Protein AF-A0A8B6CI82-F1 (afdb_monomer_lite)

pLDDT: mean 70.1, std 11.4, range [40.22, 85.06]

Structure (mmCIF, N/CA/C/O backbone):
data_AF-A0A8B6CI82-F1
#
_entry.id   AF-A0A8B6CI82-F1
#
loop_
_atom_site.group_PDB
_atom_site.id
_atom_site.type_symbol
_atom_site.label_atom_id
_atom_site.label_alt_id
_atom_site.label_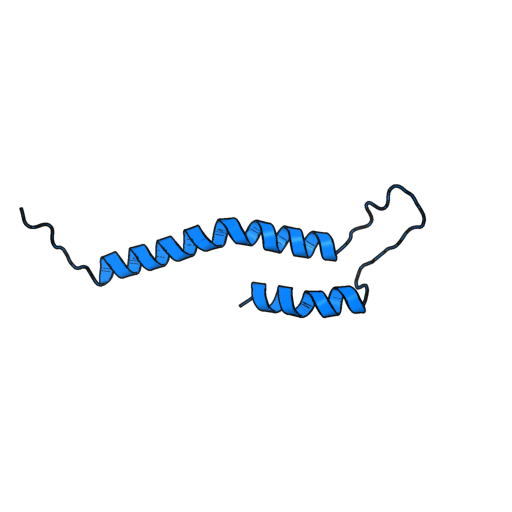comp_id
_atom_site.label_asym_id
_atom_site.label_entity_id
_atom_site.label_seq_id
_atom_site.pdbx_PDB_ins_code
_atom_site.Cartn_x
_atom_site.Cartn_y
_atom_site.Cartn_z
_atom_site.occupancy
_atom_site.B_iso_or_equiv
_atom_site.auth_seq_id
_atom_site.auth_comp_id
_atom_site.auth_asym_id
_atom_site.auth_atom_id
_atom_site.pdbx_PDB_model_num
ATOM 1 N N . GLY A 1 1 ? -4.982 -12.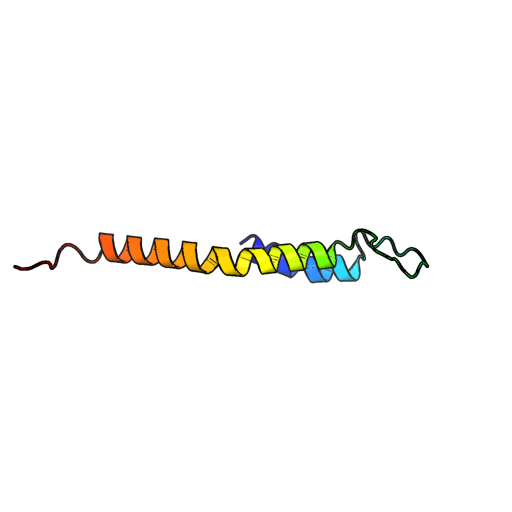589 2.856 1.00 61.47 1 GLY A N 1
ATOM 2 C CA . GLY A 1 1 ? -3.732 -11.807 2.930 1.00 61.47 1 GLY A CA 1
ATOM 3 C C . GLY A 1 1 ? -3.216 -11.506 1.543 1.00 61.47 1 GLY A C 1
ATOM 4 O O . GLY A 1 1 ? -2.046 -11.719 1.281 1.00 61.47 1 GLY A O 1
ATOM 5 N N . GLU A 1 2 ? -4.088 -11.019 0.661 1.00 69.25 2 GLU A N 1
ATOM 6 C CA . GLU A 1 2 ? -3.788 -10.861 -0.767 1.00 69.25 2 GLU A CA 1
ATOM 7 C C . GLU A 1 2 ? -2.829 -9.690 -1.007 1.00 69.25 2 GLU A C 1
ATOM 9 O O . GLU A 1 2 ? -1.909 -9.809 -1.804 1.00 69.25 2 GLU A O 1
ATOM 14 N N . LEU A 1 3 ? -2.944 -8.611 -0.220 1.00 73.88 3 LEU A N 1
ATOM 15 C CA . LEU A 1 3 ? -2.008 -7.482 -0.257 1.00 73.88 3 LEU A CA 1
ATOM 16 C C . LEU A 1 3 ? -0.570 -7.893 0.098 1.00 73.88 3 LEU A C 1
ATOM 18 O O . LEU A 1 3 ? 0.377 -7.410 -0.515 1.00 73.88 3 LEU A O 1
ATOM 22 N N . LEU A 1 4 ? -0.406 -8.799 1.069 1.00 77.25 4 LEU A N 1
ATOM 23 C CA . LEU A 1 4 ? 0.907 -9.298 1.488 1.00 77.25 4 LEU A CA 1
ATOM 24 C C . LEU A 1 4 ? 1.521 -10.201 0.412 1.00 77.25 4 LEU A C 1
ATOM 26 O O . LEU A 1 4 ? 2.716 -10.114 0.146 1.00 77.25 4 LEU A O 1
ATOM 30 N N . SER A 1 5 ? 0.693 -11.025 -0.236 1.00 78.62 5 SER A N 1
ATOM 31 C CA . SER A 1 5 ? 1.101 -11.825 -1.392 1.00 78.62 5 SER A CA 1
ATOM 32 C C . SER A 1 5 ? 1.514 -10.940 -2.574 1.00 78.62 5 SER A C 1
ATOM 34 O O . SER A 1 5 ? 2.548 -11.202 -3.180 1.00 78.62 5 SER A O 1
ATOM 36 N N . ILE A 1 6 ? 0.782 -9.851 -2.849 1.00 75.94 6 ILE A N 1
ATOM 37 C CA . ILE A 1 6 ? 1.142 -8.862 -3.881 1.00 75.94 6 ILE A CA 1
ATOM 38 C C . ILE A 1 6 ? 2.464 -8.165 -3.523 1.00 75.94 6 ILE A C 1
ATOM 40 O O . ILE A 1 6 ? 3.353 -8.080 -4.367 1.00 75.94 6 ILE A O 1
ATOM 44 N N . TYR A 1 7 ? 2.640 -7.739 -2.267 1.00 77.94 7 TYR A N 1
ATOM 45 C CA . TYR A 1 7 ? 3.880 -7.118 -1.789 1.00 77.94 7 TYR A CA 1
ATOM 46 C C . TYR A 1 7 ? 5.092 -8.051 -1.918 1.00 77.94 7 TYR A C 1
ATOM 48 O O . TYR A 1 7 ? 6.138 -7.641 -2.412 1.00 77.94 7 TYR A O 1
ATOM 56 N N . GLY A 1 8 ? 4.944 -9.319 -1.522 1.00 80.00 8 GLY A N 1
ATOM 57 C CA . GLY A 1 8 ? 5.995 -10.329 -1.664 1.00 80.00 8 GLY A CA 1
ATOM 58 C C . GLY A 1 8 ? 6.343 -10.605 -3.126 1.00 80.00 8 GLY A C 1
ATOM 59 O O . GLY A 1 8 ? 7.518 -10.693 -3.472 1.00 80.00 8 GLY A O 1
ATOM 60 N N . SER A 1 9 ? 5.332 -10.647 -3.998 1.00 77.38 9 SER A N 1
ATOM 61 C CA . SER A 1 9 ? 5.531 -10.834 -5.438 1.00 77.38 9 SER A CA 1
ATOM 62 C C . SER A 1 9 ? 6.200 -9.640 -6.127 1.00 77.38 9 SER A C 1
ATOM 64 O O . SER A 1 9 ? 6.750 -9.804 -7.210 1.00 77.38 9 SER A O 1
ATOM 66 N N . LEU A 1 10 ? 6.207 -8.450 -5.508 1.00 73.81 10 LEU A N 1
ATOM 67 C CA . LEU A 1 10 ? 6.774 -7.238 -6.104 1.00 73.81 10 LEU A CA 1
ATOM 68 C C . LEU A 1 10 ? 8.284 -7.370 -6.351 1.00 73.81 10 LEU A C 1
ATOM 70 O O . LEU A 1 10 ? 8.752 -6.968 -7.412 1.00 73.81 10 LEU A O 1
ATOM 74 N N . ASN A 1 11 ? 9.029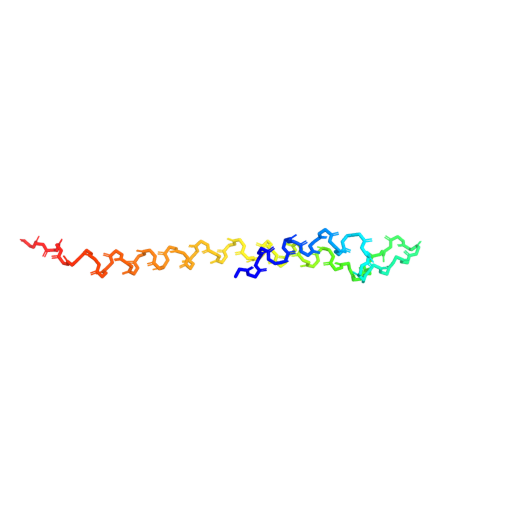 -7.985 -5.423 1.00 69.56 11 ASN A N 1
ATOM 75 C CA . ASN A 1 11 ? 10.461 -8.256 -5.615 1.00 69.56 11 ASN A CA 1
ATOM 76 C C . ASN A 1 11 ? 10.693 -9.182 -6.813 1.00 69.56 11 ASN A C 1
ATOM 78 O O . ASN A 1 11 ? 11.528 -8.905 -7.667 1.00 69.56 11 ASN A O 1
ATOM 82 N N . GLU A 1 12 ? 9.889 -10.236 -6.924 1.00 69.69 12 GLU A N 1
ATOM 83 C CA . GLU A 1 12 ? 10.023 -11.220 -7.995 1.00 69.69 12 GLU A CA 1
ATOM 84 C C . GLU A 1 12 ? 9.606 -10.657 -9.367 1.00 69.69 12 GLU A C 1
ATOM 86 O O . GLU A 1 12 ? 10.206 -10.986 -10.390 1.00 69.69 12 GLU A O 1
ATOM 91 N N . VAL A 1 13 ? 8.623 -9.751 -9.396 1.00 68.12 13 VAL A N 1
ATOM 92 C CA . VAL A 1 13 ? 8.199 -9.011 -10.596 1.00 68.12 13 VAL A CA 1
ATOM 93 C C . VAL A 1 13 ? 9.277 -8.033 -11.068 1.00 68.12 13 VAL A C 1
ATOM 95 O O . VAL A 1 13 ? 9.504 -7.921 -12.276 1.00 68.12 13 VAL A O 1
ATOM 98 N N . VAL A 1 14 ? 9.952 -7.350 -10.137 1.00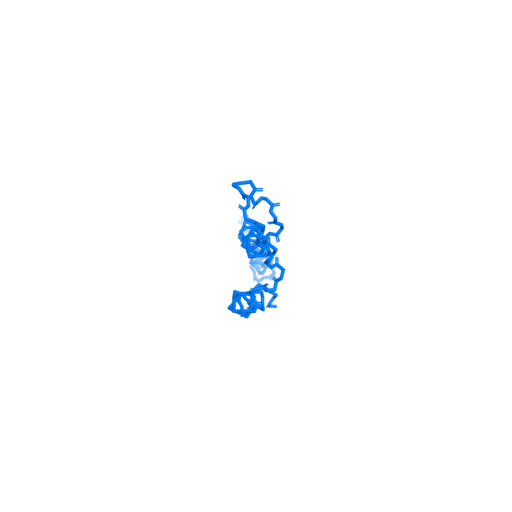 67.00 14 VAL A N 1
ATOM 99 C CA . VAL A 1 14 ? 11.063 -6.434 -10.438 1.00 67.00 14 VAL A CA 1
ATOM 100 C C . VAL A 1 14 ? 12.276 -7.205 -10.958 1.00 67.00 14 VAL A C 1
ATOM 102 O O . VAL A 1 14 ? 12.838 -6.819 -11.982 1.00 67.00 14 VAL A O 1
ATOM 105 N N . GLU A 1 15 ? 12.649 -8.314 -10.314 1.00 66.56 15 GLU A N 1
ATOM 106 C CA . GLU A 1 15 ? 13.800 -9.127 -10.727 1.00 66.56 15 GLU A CA 1
ATOM 107 C C . GLU A 1 15 ? 13.586 -9.811 -12.077 1.00 66.56 15 GLU A C 1
ATOM 109 O O . GLU A 1 15 ? 14.463 -9.782 -12.939 1.00 66.56 15 GLU A O 1
ATOM 114 N N . LYS A 1 16 ? 12.410 -10.406 -12.298 1.00 65.62 16 LYS A N 1
ATOM 115 C CA . LYS A 1 16 ? 12.130 -11.134 -13.540 1.00 65.62 16 LYS A CA 1
ATOM 116 C C . LYS A 1 16 ? 11.702 -10.224 -14.689 1.00 65.62 16 LYS A C 1
ATOM 118 O O . LYS A 1 16 ? 11.480 -10.738 -15.785 1.00 65.62 16 LYS A O 1
ATOM 123 N N . LYS A 1 17 ? 11.555 -8.905 -14.461 1.00 63.22 17 LYS A N 1
ATOM 124 C CA . LYS A 1 17 ? 11.026 -7.942 -15.448 1.00 63.22 17 LYS A CA 1
ATOM 125 C C . LYS A 1 17 ? 9.784 -8.505 -16.160 1.00 63.22 17 LYS A C 1
ATOM 127 O O . LYS A 1 17 ? 9.604 -8.361 -17.371 1.00 63.22 17 LYS A O 1
ATOM 132 N N . LEU A 1 18 ? 8.934 -9.211 -15.410 1.00 56.75 18 LEU A N 1
ATOM 133 C CA . LEU A 1 18 ? 7.765 -9.882 -15.969 1.00 56.75 18 LEU A CA 1
ATOM 134 C C . LEU A 1 18 ? 6.827 -8.800 -16.502 1.00 56.75 18 LEU A C 1
ATOM 136 O O . LEU A 1 18 ? 6.358 -7.956 -15.742 1.00 56.75 18 LEU A O 1
ATOM 140 N N . TYR A 1 19 ? 6.598 -8.822 -17.816 1.00 54.09 19 TYR A N 1
ATOM 141 C CA . TYR A 1 19 ? 5.827 -7.818 -18.559 1.00 54.09 19 TYR A CA 1
ATOM 142 C C . TYR A 1 19 ? 6.488 -6.429 -18.686 1.00 54.09 19 TYR A C 1
ATOM 144 O O . TYR A 1 19 ? 5.801 -5.433 -18.885 1.00 54.09 19 TYR A O 1
ATOM 152 N N . TYR A 1 20 ? 7.821 -6.343 -18.635 1.00 54.53 20 TYR A N 1
ATOM 153 C CA . TYR A 1 20 ? 8.571 -5.152 -19.055 1.00 54.53 20 TYR A CA 1
ATOM 154 C C . TYR A 1 20 ? 8.832 -5.203 -20.571 1.00 54.53 20 TYR A C 1
ATOM 156 O O . TYR A 1 20 ? 9.821 -5.766 -21.035 1.00 54.53 20 TYR A O 1
ATOM 164 N N . LEU A 1 21 ? 7.937 -4.617 -21.368 1.00 53.97 21 LEU A N 1
ATOM 165 C CA . LEU A 1 21 ? 8.211 -4.316 -22.778 1.00 53.97 21 LEU A CA 1
ATOM 166 C C . LEU A 1 21 ? 8.917 -2.956 -22.856 1.00 53.97 21 LEU A C 1
ATOM 168 O O . LEU A 1 21 ? 8.276 -1.916 -22.960 1.00 53.97 21 LEU A O 1
ATOM 172 N N . GLU A 1 22 ? 10.246 -2.952 -22.767 1.00 54.12 22 GLU A N 1
ATOM 173 C CA . GLU A 1 22 ? 11.041 -1.737 -22.972 1.00 54.12 22 GLU A CA 1
ATOM 174 C C . GLU A 1 22 ? 11.183 -1.470 -24.479 1.00 54.12 22 GLU A C 1
ATOM 176 O O . GLU A 1 22 ? 12.058 -2.028 -25.138 1.00 54.12 22 GLU A O 1
ATOM 181 N N . LEU A 1 23 ? 10.328 -0.619 -25.058 1.00 57.19 23 LEU A N 1
ATOM 182 C CA . LEU A 1 23 ? 10.611 -0.049 -26.380 1.00 57.19 23 LEU A CA 1
ATOM 183 C C . LEU A 1 23 ? 11.564 1.154 -26.244 1.00 57.19 23 LEU A C 1
ATOM 185 O O . LEU A 1 23 ? 11.426 1.937 -25.311 1.00 57.19 23 LEU A O 1
ATOM 189 N N . PRO A 1 24 ? 12.504 1.385 -27.174 1.00 54.78 24 PRO A N 1
ATOM 190 C CA . PRO A 1 24 ? 13.514 2.451 -27.076 1.00 54.78 24 PRO A CA 1
ATOM 191 C C . PRO A 1 24 ? 12.966 3.871 -27.344 1.00 54.78 24 PRO A C 1
ATOM 193 O O . PRO A 1 24 ? 13.718 4.773 -27.709 1.00 54.78 24 PRO A O 1
ATOM 196 N N . ASN A 1 25 ? 11.654 4.090 -27.215 1.00 62.22 25 ASN A N 1
ATOM 197 C CA . ASN A 1 25 ? 10.996 5.346 -27.568 1.00 62.22 25 ASN A CA 1
ATOM 198 C C . ASN A 1 25 ? 10.600 6.159 -26.324 1.00 62.22 25 ASN A C 1
ATOM 200 O O . ASN A 1 25 ? 10.152 5.613 -25.318 1.00 62.22 25 ASN A O 1
ATOM 204 N N . ARG A 1 26 ? 10.706 7.492 -26.419 1.00 55.88 26 ARG A N 1
ATOM 205 C CA . ARG A 1 26 ? 10.464 8.461 -25.328 1.00 55.88 26 ARG A CA 1
ATOM 206 C C . ARG A 1 26 ? 9.034 8.437 -24.768 1.00 55.88 26 ARG A C 1
ATOM 208 O O . ARG A 1 26 ? 8.810 8.927 -23.668 1.00 55.88 26 ARG A O 1
ATOM 215 N N . ALA A 1 27 ? 8.090 7.850 -25.501 1.00 56.69 27 ALA A N 1
ATOM 216 C CA . ALA A 1 27 ? 6.721 7.596 -25.065 1.00 56.69 27 ALA A CA 1
ATOM 217 C C . ALA A 1 27 ? 6.530 6.106 -24.732 1.00 56.69 27 ALA A C 1
ATOM 219 O O . ALA A 1 27 ? 5.766 5.399 -25.385 1.00 56.69 27 ALA A O 1
ATOM 220 N N . ASN A 1 28 ? 7.250 5.617 -23.723 1.00 55.84 28 ASN A N 1
ATOM 221 C CA . ASN A 1 28 ? 7.101 4.256 -23.209 1.00 55.84 28 ASN A CA 1
ATOM 222 C C . ASN A 1 28 ? 5.911 4.181 -22.234 1.00 55.84 28 ASN A C 1
ATOM 224 O O . ASN A 1 28 ? 6.059 3.831 -21.067 1.00 55.84 28 ASN A O 1
ATOM 228 N N . ILE A 1 29 ? 4.699 4.469 -22.726 1.00 57.16 29 ILE A N 1
ATOM 229 C CA . ILE A 1 29 ? 3.445 3.984 -22.109 1.00 57.16 29 ILE A CA 1
ATOM 230 C C . ILE A 1 29 ? 3.283 2.490 -22.472 1.00 57.16 29 ILE A C 1
ATOM 232 O O . ILE A 1 29 ? 2.219 2.006 -22.840 1.00 57.16 29 ILE A O 1
ATOM 236 N N . ALA A 1 30 ? 4.375 1.727 -22.440 1.00 55.81 30 ALA A N 1
ATOM 237 C CA . ALA A 1 30 ? 4.293 0.283 -22.502 1.00 55.81 30 ALA A CA 1
ATOM 238 C C . ALA A 1 30 ? 3.815 -0.192 -21.128 1.00 55.81 30 ALA A C 1
ATOM 240 O O . ALA A 1 30 ? 4.250 0.329 -20.100 1.00 55.81 30 ALA A O 1
ATOM 241 N N . PHE A 1 31 ? 2.863 -1.122 -21.128 1.00 57.09 31 PHE A N 1
ATOM 242 C CA . PHE A 1 31 ? 2.170 -1.621 -19.944 1.00 57.09 31 PHE A CA 1
ATOM 243 C C . PHE A 1 31 ? 3.165 -2.094 -18.877 1.00 57.09 31 PHE A C 1
ATOM 245 O O . PHE A 1 31 ? 3.662 -3.213 -18.925 1.00 57.09 31 PHE A O 1
ATOM 252 N N . ASN A 1 32 ? 3.484 -1.220 -17.924 1.00 68.44 32 ASN A N 1
ATOM 253 C CA . ASN A 1 32 ? 4.433 -1.527 -16.874 1.00 68.44 32 ASN A CA 1
ATOM 254 C C . ASN A 1 32 ? 3.663 -2.098 -15.681 1.00 68.44 32 ASN A C 1
ATOM 256 O O . ASN A 1 32 ? 2.981 -1.390 -14.931 1.00 68.44 32 ASN A O 1
ATOM 260 N N . PHE A 1 33 ? 3.781 -3.413 -15.537 1.00 69.62 33 PHE A N 1
ATOM 261 C CA . PHE A 1 33 ? 3.095 -4.191 -14.517 1.00 69.62 33 PHE A CA 1
ATOM 262 C C . PHE A 1 33 ? 3.439 -3.731 -13.089 1.00 69.62 33 PHE A C 1
ATOM 264 O O . PHE A 1 33 ? 2.581 -3.772 -12.212 1.00 69.62 33 PHE A O 1
ATOM 271 N N . TYR A 1 34 ? 4.634 -3.176 -12.859 1.00 72.19 34 TYR A N 1
ATOM 272 C CA . TYR A 1 34 ? 5.033 -2.614 -11.565 1.00 72.19 34 TYR A CA 1
ATOM 273 C C . TYR A 1 34 ? 4.182 -1.396 -11.166 1.00 72.19 34 TYR A C 1
ATOM 275 O O . TYR A 1 34 ? 3.678 -1.336 -10.043 1.00 72.19 34 TYR A O 1
ATOM 283 N N . TYR A 1 35 ? 3.940 -0.456 -12.089 1.00 75.56 35 TYR A N 1
ATOM 284 C CA . TYR A 1 35 ? 3.065 0.693 -11.810 1.00 75.56 35 TYR A CA 1
ATOM 285 C C . TYR A 1 35 ? 1.607 0.270 -11.594 1.00 75.56 35 TYR A C 1
ATOM 287 O O . TYR A 1 35 ? 0.931 0.836 -10.736 1.00 75.56 35 TYR A O 1
ATOM 295 N N . TYR A 1 36 ? 1.132 -0.750 -12.316 1.00 78.62 36 TYR A N 1
ATOM 296 C CA . TYR A 1 36 ? -0.204 -1.318 -12.113 1.00 78.62 36 TYR A CA 1
ATOM 297 C C . TYR A 1 36 ? -0.366 -1.952 -10.720 1.00 78.62 36 TYR A C 1
ATOM 299 O O . TYR A 1 36 ? -1.379 -1.723 -10.051 1.00 78.62 36 TYR A O 1
ATOM 307 N N . LEU A 1 37 ? 0.642 -2.695 -10.244 1.00 78.25 37 LEU A N 1
ATOM 308 C CA . LEU A 1 37 ? 0.649 -3.270 -8.895 1.00 78.25 37 LEU A CA 1
ATOM 309 C C . LEU A 1 37 ? 0.607 -2.177 -7.824 1.00 78.25 37 LEU A C 1
ATOM 311 O O . LEU A 1 37 ? -0.234 -2.235 -6.928 1.00 78.25 37 LEU A O 1
ATOM 315 N N . ILE A 1 38 ? 1.453 -1.149 -7.940 1.00 80.69 38 ILE A N 1
ATOM 316 C CA . ILE A 1 38 ? 1.468 -0.024 -6.993 1.00 80.69 38 ILE A CA 1
ATOM 317 C C . ILE A 1 38 ? 0.129 0.710 -6.992 1.00 80.69 38 ILE A C 1
ATOM 319 O O . ILE A 1 38 ? -0.408 0.996 -5.925 1.00 80.69 38 ILE A O 1
ATOM 323 N N . PHE A 1 39 ? -0.439 0.987 -8.165 1.00 84.06 39 PHE A N 1
ATOM 324 C CA . PHE A 1 39 ? -1.745 1.630 -8.270 1.00 84.06 39 PHE A CA 1
ATOM 325 C C . PHE A 1 39 ? -2.839 0.805 -7.579 1.00 84.06 39 PHE A C 1
ATOM 327 O O . PHE A 1 39 ? -3.636 1.343 -6.811 1.00 84.06 39 PHE A O 1
ATOM 334 N N . THR A 1 40 ? -2.831 -0.513 -7.782 1.00 82.25 40 THR A N 1
ATOM 335 C CA . THR A 1 40 ? -3.765 -1.438 -7.126 1.00 82.25 40 THR A CA 1
ATOM 336 C C . THR A 1 40 ? -3.597 -1.420 -5.603 1.00 82.25 40 THR A C 1
ATOM 338 O O . THR A 1 40 ? -4.589 -1.377 -4.877 1.00 82.25 40 THR A O 1
ATOM 341 N N . MET A 1 41 ? -2.358 -1.377 -5.101 1.00 82.19 41 MET A N 1
ATOM 342 C CA . MET A 1 41 ? -2.077 -1.251 -3.666 1.00 82.19 41 MET A CA 1
ATOM 343 C C . MET A 1 41 ? -2.545 0.095 -3.099 1.00 82.19 41 MET A C 1
ATOM 345 O O . MET A 1 41 ? -3.150 0.122 -2.029 1.00 82.19 41 MET A O 1
ATOM 349 N N . LEU A 1 42 ? -2.328 1.201 -3.820 1.00 84.25 42 LEU A N 1
ATOM 350 C CA . LEU A 1 42 ? -2.777 2.538 -3.419 1.00 84.25 42 LEU A CA 1
ATOM 351 C C . LEU A 1 42 ? -4.302 2.634 -3.350 1.00 84.25 42 LEU A C 1
ATOM 353 O O . LEU A 1 42 ? -4.822 3.200 -2.395 1.00 84.25 42 LEU A O 1
ATOM 357 N N . MET A 1 43 ? -5.018 2.035 -4.305 1.00 84.62 43 MET A N 1
ATOM 358 C CA . MET A 1 43 ? -6.483 1.948 -4.278 1.00 84.62 43 MET A CA 1
ATOM 359 C C . MET A 1 43 ? -7.008 1.087 -3.120 1.00 84.62 43 MET A C 1
ATOM 361 O O . MET A 1 43 ? -8.139 1.276 -2.674 1.00 84.62 43 MET A O 1
ATOM 365 N N . TYR A 1 44 ? -6.187 0.183 -2.582 1.00 77.06 44 TYR A N 1
ATOM 366 C CA . TYR A 1 44 ? -6.544 -0.655 -1.437 1.00 77.06 44 TYR A CA 1
ATOM 367 C C . TYR A 1 44 ? -6.492 0.101 -0.096 1.00 77.06 44 TYR A C 1
ATOM 369 O O . TYR A 1 44 ? -7.302 -0.165 0.796 1.00 77.06 44 TYR A O 1
ATOM 377 N N . ILE A 1 45 ? -5.579 1.073 0.044 1.00 81.31 45 ILE A N 1
ATOM 378 C CA . ILE A 1 45 ? -5.387 1.884 1.261 1.00 81.31 45 ILE A CA 1
ATOM 379 C C . ILE A 1 45 ? -6.651 2.643 1.704 1.00 81.31 45 ILE A C 1
ATOM 381 O O . ILE A 1 45 ? -6.924 2.609 2.899 1.00 81.31 45 ILE A O 1
ATOM 385 N N . PRO A 1 46 ? -7.442 3.312 0.841 1.00 81.19 46 PRO A N 1
ATOM 386 C CA . PRO A 1 46 ? -8.653 4.014 1.277 1.00 81.19 46 PRO A CA 1
ATOM 387 C C . PRO A 1 46 ? -9.821 3.075 1.621 1.00 81.19 46 PRO A C 1
ATOM 389 O O . PRO A 1 46 ? -10.649 3.413 2.465 1.00 81.19 46 PRO A O 1
ATOM 392 N N . ILE A 1 47 ? -9.892 1.884 1.016 1.00 78.19 47 ILE A N 1
ATOM 393 C CA . ILE A 1 47 ? -10.999 0.930 1.221 1.00 78.19 47 ILE A CA 1
ATOM 394 C C . ILE A 1 47 ? -10.826 0.153 2.535 1.00 78.19 47 ILE A C 1
ATOM 396 O O . ILE A 1 47 ? -11.794 -0.109 3.256 1.00 78.19 47 ILE A O 1
ATOM 400 N N . PHE A 1 48 ? -9.582 -0.185 2.877 1.00 75.75 48 PHE A N 1
ATOM 401 C CA . PHE A 1 48 ? -9.238 -0.949 4.072 1.00 75.75 48 PHE A CA 1
ATOM 402 C C . PHE A 1 48 ? -9.714 -0.334 5.410 1.00 75.75 48 PHE A C 1
ATOM 404 O O . PHE A 1 48 ? -10.340 -1.057 6.194 1.00 75.75 48 PHE A O 1
ATOM 411 N N . PRO A 1 49 ? -9.492 0.965 5.709 1.00 77.94 49 PRO A N 1
ATOM 412 C CA . PRO A 1 49 ? -9.895 1.553 6.980 1.00 77.94 49 PRO A CA 1
ATOM 413 C C . PRO A 1 49 ? -11.414 1.557 7.140 1.00 77.94 49 PRO A C 1
ATOM 415 O O . PRO A 1 49 ? -11.898 1.228 8.221 1.00 77.94 49 PRO A O 1
ATOM 418 N N . GLN A 1 50 ? -12.180 1.837 6.078 1.00 79.00 50 GLN A N 1
ATOM 419 C CA . GLN A 1 50 ? -13.645 1.831 6.141 1.00 79.00 50 GLN A CA 1
ATOM 420 C C . GLN A 1 50 ? -14.185 0.461 6.569 1.00 79.00 50 GLN A C 1
ATOM 422 O O . GLN A 1 50 ? -15.028 0.370 7.466 1.00 79.00 50 GLN A O 1
ATOM 427 N N . LEU A 1 51 ? -13.678 -0.613 5.961 1.00 80.06 51 LEU A N 1
ATOM 428 C CA . LEU A 1 51 ? -14.120 -1.969 6.273 1.00 80.06 51 LEU A CA 1
ATOM 429 C C . LEU A 1 51 ? -13.692 -2.397 7.686 1.00 80.06 51 LEU A C 1
ATOM 431 O O . LEU A 1 51 ? -14.473 -3.018 8.412 1.00 80.06 51 LEU A O 1
ATOM 435 N N . TYR A 1 52 ? -12.483 -2.017 8.107 1.00 80.38 52 TYR A N 1
ATOM 436 C CA . TYR A 1 52 ? -11.982 -2.307 9.448 1.00 80.38 52 TYR A CA 1
ATOM 437 C C . TYR A 1 52 ? -12.799 -1.593 10.535 1.00 80.38 52 TYR A C 1
ATOM 439 O O . TYR A 1 52 ? -13.258 -2.232 11.485 1.00 80.38 52 TYR A O 1
ATOM 447 N N . PHE A 1 53 ? -13.068 -0.292 10.371 1.00 82.75 53 PHE A N 1
ATOM 448 C CA . PHE A 1 53 ? -13.918 0.461 11.296 1.00 82.75 53 PHE A CA 1
ATOM 449 C C . PHE A 1 53 ? -15.343 -0.097 11.350 1.00 82.75 53 PHE A C 1
ATOM 451 O O . PHE A 1 53 ? -15.917 -0.165 12.437 1.00 82.75 53 PHE A O 1
ATOM 458 N N . HIS A 1 54 ? -15.892 -0.566 10.223 1.00 84.88 54 HIS A N 1
ATOM 459 C CA . HIS A 1 54 ? -17.210 -1.200 10.191 1.00 84.88 54 HIS A CA 1
ATOM 460 C C . HIS A 1 54 ? -17.266 -2.461 11.067 1.00 84.88 54 HIS A C 1
ATOM 462 O O . HIS A 1 54 ? -18.156 -2.592 11.909 1.00 84.88 54 HIS A O 1
ATOM 468 N N . MET A 1 55 ? -16.284 -3.361 10.948 1.00 85.06 55 MET A N 1
ATOM 469 C CA . MET A 1 55 ? -16.230 -4.572 11.777 1.00 85.06 55 MET A CA 1
ATOM 470 C C . MET A 1 55 ? -16.005 -4.259 13.263 1.00 85.06 55 MET A C 1
ATOM 472 O O . MET A 1 55 ? -16.599 -4.902 14.132 1.00 85.06 55 MET A O 1
ATOM 476 N N . VAL A 1 56 ? -15.185 -3.253 13.583 1.00 83.56 56 VAL A N 1
ATOM 477 C CA . VAL A 1 56 ? -14.969 -2.801 14.969 1.00 83.56 56 VAL A CA 1
ATOM 478 C C . VAL A 1 56 ? -16.253 -2.207 15.559 1.00 83.56 56 VAL A C 1
ATOM 480 O O . VAL A 1 56 ? -16.607 -2.518 16.698 1.00 83.56 56 VAL A O 1
ATOM 483 N N . ALA A 1 57 ? -17.000 -1.418 14.781 1.00 81.81 57 ALA A N 1
ATOM 484 C CA . ALA A 1 57 ? -18.295 -0.876 15.184 1.00 81.81 57 ALA A CA 1
ATOM 485 C C . ALA A 1 57 ? -19.338 -1.984 15.412 1.00 81.81 57 ALA A C 1
ATOM 487 O O . ALA A 1 57 ? -20.069 -1.948 16.405 1.00 81.81 57 ALA A O 1
ATOM 488 N N . GLN A 1 58 ? -19.365 -3.010 14.553 1.00 83.12 58 GLN A N 1
ATOM 489 C CA . GLN A 1 58 ? -20.218 -4.187 14.738 1.00 83.12 58 GLN A CA 1
ATOM 490 C C . GLN A 1 58 ? -19.880 -4.939 16.034 1.00 83.12 58 GLN A C 1
ATOM 492 O O . GLN A 1 58 ? -20.785 -5.264 16.801 1.00 83.12 58 GLN A O 1
ATOM 497 N N . ARG A 1 59 ? -18.592 -5.148 16.345 1.00 82.44 59 ARG A N 1
ATOM 498 C CA . ARG A 1 59 ? -18.163 -5.781 17.608 1.00 82.44 59 ARG A CA 1
ATOM 499 C C . ARG A 1 59 ? -18.558 -4.956 18.833 1.00 82.44 59 ARG A C 1
ATOM 501 O O . ARG A 1 59 ? -19.067 -5.520 19.799 1.00 82.44 59 ARG A O 1
ATOM 508 N N . LYS A 1 60 ? -18.410 -3.627 18.774 1.00 76.69 60 LYS A N 1
ATOM 509 C CA . LYS A 1 60 ? -18.882 -2.716 19.832 1.00 76.69 60 LYS A CA 1
ATOM 510 C C . LYS A 1 60 ? -20.390 -2.837 20.071 1.00 76.69 60 LYS A C 1
ATOM 512 O O . LYS A 1 60 ? -20.813 -2.786 21.217 1.00 76.69 60 LYS A O 1
ATOM 517 N N . LYS A 1 61 ? -21.190 -3.036 19.018 1.00 73.31 61 LYS A N 1
ATOM 518 C CA . LYS A 1 61 ? -22.652 -3.191 19.115 1.00 73.31 61 LYS A CA 1
ATOM 519 C C . LYS A 1 61 ? -23.082 -4.528 19.730 1.00 73.31 61 LYS A C 1
ATOM 521 O O . LYS A 1 61 ? -24.086 -4.567 20.430 1.00 73.31 61 LYS A O 1
ATOM 526 N N . VAL A 1 62 ? -22.345 -5.605 19.457 1.00 77.88 62 VAL A N 1
ATOM 527 C CA . VAL A 1 62 ? -22.651 -6.950 19.978 1.00 77.88 62 VAL A CA 1
ATOM 528 C C . VAL A 1 62 ? -22.198 -7.109 21.432 1.00 77.88 62 VAL A C 1
ATOM 530 O O . VAL A 1 62 ? -22.907 -7.727 22.218 1.00 77.88 62 VAL A O 1
ATOM 533 N N . ILE A 1 63 ? -21.050 -6.532 21.804 1.00 71.44 63 ILE A N 1
ATOM 534 C CA . ILE A 1 63 ? -20.483 -6.651 23.159 1.00 71.44 63 ILE A CA 1
ATOM 535 C C . ILE A 1 63 ? -21.012 -5.547 24.094 1.00 71.44 63 ILE A C 1
ATOM 537 O O . ILE A 1 63 ? -21.257 -5.797 25.269 1.00 71.44 63 ILE A O 1
ATOM 541 N N . GLY A 1 64 ? -21.239 -4.332 2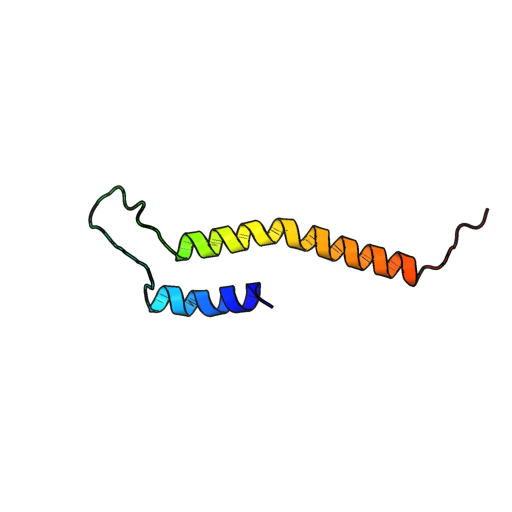3.585 1.00 64.19 64 GLY A N 1
ATOM 542 C CA . GLY A 1 64 ? -21.782 -3.195 24.336 1.00 64.19 64 GLY A CA 1
ATOM 543 C C . GLY A 1 64 ? -23.307 -3.198 24.399 1.00 64.19 64 GLY A C 1
ATOM 544 O O . GLY A 1 64 ? -23.937 -2.218 23.999 1.00 64.19 64 GLY A O 1
ATOM 545 N N . GLY A 1 65 ? -23.905 -4.307 24.840 1.00 58.31 65 GLY A N 1
ATOM 546 C CA . GLY A 1 65 ? -25.349 -4.416 25.027 1.00 58.31 65 GLY A CA 1
ATOM 547 C C . GLY A 1 65 ? -25.908 -3.200 25.773 1.00 58.31 65 GLY A C 1
ATOM 548 O O . GLY A 1 65 ? -25.508 -2.932 26.896 1.00 58.31 65 GLY A O 1
ATOM 549 N N . ARG A 1 66 ? -26.798 -2.459 25.098 1.00 58.34 66 ARG A N 1
ATOM 550 C CA . ARG A 1 66 ? -27.731 -1.444 25.622 1.00 58.34 66 ARG A CA 1
ATOM 551 C C . ARG A 1 66 ? -27.388 -0.871 27.013 1.00 58.34 66 ARG A C 1
ATOM 553 O O . ARG A 1 66 ? -27.981 -1.270 28.005 1.00 58.34 66 ARG A O 1
ATOM 560 N N . THR A 1 67 ? -26.575 0.176 27.057 1.00 54.16 67 THR A N 1
ATOM 561 C CA . THR A 1 67 ? -26.652 1.195 28.121 1.00 54.16 67 THR A CA 1
ATOM 562 C C . THR A 1 67 ? -27.148 2.500 27.511 1.00 54.16 67 THR A C 1
ATOM 564 O O . THR A 1 67 ? -26.434 3.487 27.387 1.00 54.16 67 THR A O 1
ATOM 567 N N . LYS A 1 68 ? -28.401 2.478 27.052 1.00 50.84 68 LYS A N 1
ATOM 568 C CA . LYS A 1 68 ? -29.248 3.671 27.097 1.00 50.84 68 LYS A CA 1
ATOM 569 C C . LYS A 1 68 ? -30.155 3.469 28.304 1.00 50.84 68 LYS A C 1
ATOM 571 O O . LYS A 1 68 ? -31.162 2.781 28.192 1.00 50.84 68 LYS A O 1
ATOM 576 N N . SER A 1 69 ? -29.692 3.939 29.456 1.00 45.09 69 SER A N 1
ATOM 577 C CA . SER A 1 69 ? -30.550 4.232 30.597 1.00 45.09 69 SER A CA 1
ATOM 578 C C . SER A 1 69 ? -31.076 5.646 30.385 1.00 45.09 69 SER A C 1
ATOM 580 O O . SER A 1 69 ? -30.282 6.592 30.388 1.00 45.09 69 SER A O 1
ATOM 582 N N . ASP A 1 70 ? -32.372 5.722 30.092 1.00 40.22 70 ASP A N 1
ATOM 583 C CA . ASP A 1 70 ? -33.209 6.879 30.412 1.00 40.22 70 ASP A CA 1
ATOM 584 C C . ASP A 1 70 ? -33.106 7.232 31.908 1.00 40.22 70 ASP A C 1
ATOM 586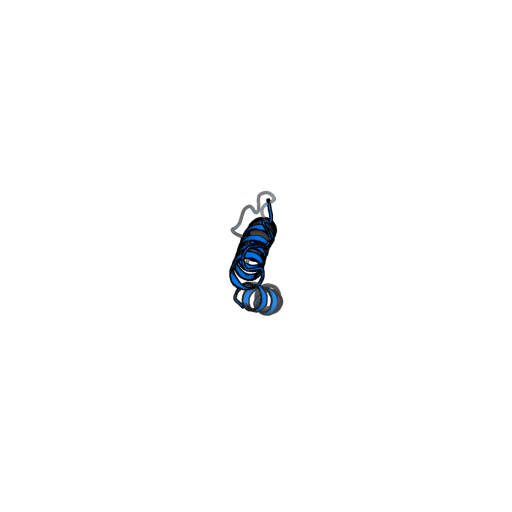 O O . ASP A 1 70 ? -32.822 6.309 32.715 1.00 40.22 70 ASP A O 1
#

Foldseek 3Di:
DVLVVLVVCLVVCVVVVVQPPDDVDPPCPRPRVNVVSVVVSVVVVVVVVVVVVVVVVVVCPVVVPDPPDD

Sequence (70 aa):
GELLSIYGSLNEVVEKKLYYLELPNRANIAFNFYYYLIFTMLMYIPIFPQLYFHMVAQRKKVIGGRTKSD

Radius of gyration: 21.06 Å; chains: 1; bounding box: 47×20×58 Å

InterPro domains:
  IPR007482 Protein-tyrosine phosphatase-like, PTPLA [PF04387] (1-64)
  IPR007482 Protein-tyrosine phosphatase-like, PTPLA [PTHR11035] (1-64)

Organism: Mytilus galloprovincialis (NCBI:txid29158)

Secondary structure (DSSP, 8-state):
-HHHHHHHHHHHHHHHTTT----SSS------HHHHHHHHHHHHHHHHHHHHHHHHHHHHHHHS------